Protein AF-A0A133V9B7-F1 (afdb_monomer_lite)

Structure (mmCIF, N/CA/C/O backbone):
data_AF-A0A133V9B7-F1
#
_entry.id   AF-A0A133V9B7-F1
#
loop_
_atom_site.group_PDB
_atom_site.id
_atom_site.type_symbol
_atom_site.label_atom_id
_atom_site.label_alt_id
_atom_site.label_comp_id
_atom_site.label_asym_id
_atom_site.label_entity_id
_atom_site.label_seq_id
_atom_site.pdbx_PDB_ins_code
_atom_site.Cartn_x
_atom_site.Cartn_y
_atom_site.Cartn_z
_atom_site.occupancy
_atom_site.B_iso_or_equiv
_atom_site.auth_seq_id
_atom_site.auth_comp_id
_atom_site.auth_asym_id
_atom_site.auth_atom_id
_atom_site.pdbx_PDB_model_num
ATOM 1 N N . MET A 1 1 ? -6.904 -13.434 1.218 1.00 59.72 1 MET A N 1
ATOM 2 C CA . MET A 1 1 ? -6.341 -12.275 0.499 1.00 59.72 1 MET A CA 1
ATOM 3 C C . MET A 1 1 ? -5.864 -12.650 -0.890 1.00 59.72 1 MET A C 1
ATOM 5 O O . MET A 1 1 ? -6.292 -12.011 -1.833 1.00 59.72 1 MET A O 1
ATOM 9 N N . GLU A 1 2 ? -5.076 -13.720 -1.024 1.00 65.81 2 GLU A N 1
ATOM 10 C CA . GLU A 1 2 ? -4.654 -14.280 -2.321 1.00 65.81 2 GLU A CA 1
ATOM 11 C C . GLU A 1 2 ? -5.816 -14.483 -3.303 1.00 65.81 2 GLU A C 1
ATOM 13 O O . GLU A 1 2 ? -5.780 -13.998 -4.430 1.00 65.81 2 GLU A O 1
ATOM 18 N N . LYS A 1 3 ? -6.926 -15.038 -2.804 1.00 80.94 3 LYS A N 1
ATOM 19 C CA . LYS A 1 3 ? -8.158 -15.197 -3.582 1.00 80.94 3 LYS A CA 1
ATOM 20 C C . LYS A 1 3 ? -8.740 -13.895 -4.141 1.00 80.94 3 LYS A C 1
ATOM 22 O O . LYS A 1 3 ? -9.462 -13.973 -5.119 1.00 80.94 3 LYS A O 1
ATOM 27 N N . PHE A 1 4 ? -8.492 -12.724 -3.543 1.00 91.00 4 PHE A N 1
ATOM 28 C CA . PHE A 1 4 ? -9.059 -11.464 -4.045 1.00 91.00 4 PHE A CA 1
ATOM 29 C C . PHE A 1 4 ? -8.372 -11.007 -5.325 1.00 91.00 4 PHE A C 1
ATOM 31 O O . PHE A 1 4 ? -9.054 -10.695 -6.296 1.00 91.00 4 PHE A O 1
ATOM 38 N N . VAL A 1 5 ? -7.037 -11.041 -5.344 1.00 90.62 5 VAL A N 1
ATOM 39 C CA . VAL A 1 5 ? -6.261 -10.700 -6.540 1.00 90.62 5 VAL A CA 1
ATOM 40 C C . VAL A 1 5 ? -6.557 -11.716 -7.642 1.00 90.62 5 VAL A C 1
ATOM 42 O O . VAL A 1 5 ? -6.915 -11.325 -8.744 1.00 90.62 5 VAL A O 1
ATOM 45 N N . GLU A 1 6 ? -6.524 -13.016 -7.343 1.00 92.44 6 GLU A N 1
ATOM 46 C CA . GLU A 1 6 ? -6.864 -14.054 -8.328 1.00 92.44 6 GLU A CA 1
ATOM 47 C C . GLU A 1 6 ? -8.289 -13.913 -8.870 1.00 92.44 6 GLU A C 1
ATOM 49 O O . GLU A 1 6 ? -8.489 -13.996 -10.080 1.00 92.44 6 GLU A O 1
ATOM 54 N N . ARG A 1 7 ? -9.274 -13.672 -7.991 1.00 92.62 7 ARG A N 1
ATOM 55 C CA . ARG A 1 7 ? -10.677 -13.457 -8.371 1.00 92.62 7 ARG A CA 1
ATOM 56 C C . ARG A 1 7 ? -10.816 -12.243 -9.278 1.00 92.62 7 ARG A C 1
ATOM 58 O O . ARG A 1 7 ? -11.474 -12.351 -10.302 1.00 92.62 7 ARG A O 1
ATOM 65 N N . TYR A 1 8 ? -10.157 -11.133 -8.954 1.00 94.75 8 TYR A N 1
ATOM 66 C CA . TYR A 1 8 ? -10.150 -9.944 -9.803 1.00 94.75 8 TYR A CA 1
ATOM 67 C C . TYR A 1 8 ? -9.617 -10.247 -11.201 1.00 94.75 8 TYR A C 1
ATOM 69 O O . TYR A 1 8 ? -10.245 -9.882 -12.194 1.00 94.75 8 TYR A O 1
ATOM 77 N N . PHE A 1 9 ? -8.490 -10.956 -11.291 1.00 94.88 9 PHE A N 1
ATOM 78 C CA . PHE A 1 9 ? -7.935 -11.341 -12.584 1.00 94.88 9 PHE A CA 1
ATOM 79 C C . PHE A 1 9 ? -8.883 -12.291 -13.337 1.00 94.88 9 PHE A C 1
ATOM 81 O O . PHE A 1 9 ? -9.146 -12.095 -14.525 1.00 94.88 9 PHE A O 1
ATOM 88 N N . GLN A 1 10 ? -9.476 -13.261 -12.638 1.00 95.12 10 GLN A N 1
ATOM 89 C CA . GLN A 1 10 ? -10.429 -14.203 -13.219 1.00 95.12 10 GLN A CA 1
ATOM 90 C C . GLN A 1 10 ? -11.693 -13.511 -13.750 1.00 95.12 10 GLN A C 1
ATOM 92 O O . GLN A 1 10 ? -12.144 -13.839 -14.844 1.00 95.12 10 GLN A O 1
ATOM 97 N N . GLU A 1 11 ? -12.256 -12.564 -13.002 1.00 94.50 11 GLU A N 1
ATOM 98 C CA . GLU A 1 11 ? -13.479 -11.834 -13.362 1.00 94.50 11 GLU A CA 1
ATOM 99 C C . GLU A 1 11 ? -13.251 -10.869 -14.533 1.00 94.50 11 GLU A C 1
ATOM 101 O O . GLU A 1 11 ? -14.104 -10.765 -15.411 1.00 94.50 11 GLU A O 1
ATOM 106 N N . ASN A 1 12 ? -12.093 -10.203 -14.584 1.00 94.50 12 ASN A N 1
ATOM 107 C CA . ASN A 1 12 ? -11.818 -9.159 -15.579 1.00 94.50 12 ASN A CA 1
ATOM 108 C C . ASN A 1 12 ? -11.097 -9.672 -16.835 1.00 94.50 12 ASN A C 1
ATOM 110 O O . ASN A 1 12 ? -11.189 -9.052 -17.892 1.00 94.50 12 ASN A O 1
ATOM 114 N N . TYR A 1 13 ? -10.382 -10.796 -16.737 1.00 93.88 13 TYR A N 1
ATOM 115 C CA . TYR A 1 13 ? -9.544 -11.318 -17.824 1.00 93.88 13 TYR A CA 1
ATOM 116 C C . TYR A 1 13 ? -9.753 -12.813 -18.107 1.00 93.88 13 TYR A C 1
ATOM 118 O O . TYR A 1 13 ? -9.091 -13.373 -18.983 1.00 93.88 13 TYR A O 1
ATOM 126 N N . GLY A 1 14 ? -10.639 -13.492 -17.371 1.00 94.31 14 GLY A N 1
ATOM 127 C CA . GLY A 1 14 ? -10.928 -14.918 -17.558 1.00 94.31 14 GLY A CA 1
ATOM 128 C C . GLY A 1 14 ? -9.810 -15.865 -17.107 1.00 94.31 14 GLY A C 1
ATOM 129 O O . GLY A 1 14 ? -9.902 -17.069 -17.351 1.00 94.31 14 GLY A O 1
ATOM 130 N N . LYS A 1 15 ? -8.758 -15.348 -16.464 1.00 93.44 15 LYS A N 1
ATOM 131 C CA . LYS A 1 15 ? -7.588 -16.101 -15.987 1.00 93.44 15 LYS A CA 1
ATOM 132 C C . LYS A 1 15 ? -7.134 -15.528 -14.652 1.00 93.44 15 LYS A C 1
ATOM 134 O O . LYS A 1 15 ? -7.189 -14.322 -14.483 1.00 93.44 15 LYS A O 1
ATOM 139 N N . THR A 1 16 ? -6.594 -16.338 -13.747 1.00 91.00 16 THR A N 1
ATOM 140 C CA . THR A 1 16 ? -6.049 -15.859 -12.457 1.00 91.00 16 THR A CA 1
ATOM 141 C C . THR A 1 16 ? -4.703 -15.136 -12.582 1.00 91.00 16 THR A C 1
ATOM 143 O O . THR A 1 16 ? -4.261 -14.475 -11.644 1.00 91.00 16 THR A O 1
ATOM 146 N N . VAL A 1 17 ? -4.049 -15.250 -13.741 1.00 91.06 17 VAL A N 1
ATOM 147 C CA . VAL A 1 17 ? -2.775 -14.610 -14.070 1.00 91.06 17 VAL A CA 1
ATOM 148 C C . VAL A 1 17 ? -2.726 -14.296 -15.566 1.00 91.06 17 VAL A C 1
ATOM 150 O O . VAL A 1 17 ? -3.199 -15.074 -16.399 1.00 91.06 17 VAL A O 1
ATOM 153 N N . LEU A 1 18 ? -2.138 -13.157 -15.914 1.00 90.75 18 LEU A N 1
ATOM 154 C CA . LEU A 1 18 ? -1.791 -12.795 -17.283 1.00 90.75 18 LEU A CA 1
ATOM 155 C C . LEU A 1 18 ? -0.363 -13.238 -17.569 1.00 90.75 18 LEU A C 1
ATOM 157 O O . LEU A 1 18 ? 0.549 -12.910 -16.811 1.00 90.75 18 LEU A O 1
ATOM 161 N N . TRP A 1 19 ? -0.187 -13.965 -18.665 1.00 91.06 19 TRP A N 1
ATOM 162 C CA . TRP A 1 19 ? 1.112 -14.389 -19.168 1.00 91.06 19 TRP A CA 1
ATOM 163 C C . TRP A 1 19 ? 1.403 -13.661 -20.475 1.00 91.06 19 TRP A C 1
ATOM 165 O O . TRP A 1 19 ? 0.595 -13.716 -21.403 1.00 91.06 19 TRP A O 1
ATOM 175 N N . ASP A 1 20 ? 2.540 -12.982 -20.540 1.00 88.31 20 ASP A N 1
ATOM 176 C CA . ASP A 1 20 ? 3.072 -12.434 -21.780 1.00 88.31 20 ASP A CA 1
ATOM 177 C C . ASP A 1 20 ? 3.925 -13.512 -22.460 1.00 88.31 20 ASP A C 1
ATOM 179 O O . ASP A 1 20 ? 5.010 -13.848 -21.993 1.00 88.31 20 ASP A O 1
ATOM 183 N N . GLU A 1 21 ? 3.431 -14.068 -23.567 1.00 88.50 21 GLU A N 1
ATOM 184 C CA . GLU A 1 21 ? 4.117 -15.129 -24.317 1.00 88.50 21 GLU A CA 1
ATOM 185 C C . GLU A 1 21 ? 5.426 -14.668 -24.972 1.00 88.50 21 GLU A C 1
ATOM 187 O O . GLU A 1 21 ? 6.296 -15.494 -25.241 1.00 88.50 21 GLU A O 1
ATOM 192 N N . THR A 1 22 ? 5.594 -13.362 -25.198 1.00 88.56 22 THR A N 1
ATOM 193 C CA . THR A 1 22 ? 6.801 -12.799 -25.819 1.00 88.56 22 THR A CA 1
ATOM 194 C C . THR A 1 22 ? 7.923 -12.668 -24.799 1.00 88.56 22 THR A C 1
ATOM 196 O O . THR A 1 22 ? 9.078 -12.975 -25.089 1.00 88.56 22 THR A O 1
ATOM 199 N N . THR A 1 23 ? 7.595 -12.185 -23.601 1.00 86.75 23 THR A N 1
ATOM 200 C CA . THR A 1 23 ? 8.592 -11.885 -22.563 1.00 86.75 23 THR A CA 1
ATOM 201 C C . THR A 1 23 ? 8.693 -12.963 -21.485 1.00 86.75 23 THR A C 1
ATOM 203 O O . THR A 1 23 ? 9.667 -12.990 -20.735 1.00 86.75 23 THR A O 1
ATOM 206 N N . GLY A 1 24 ? 7.702 -13.852 -21.392 1.00 85.81 24 GLY A N 1
ATOM 207 C CA . GLY A 1 24 ? 7.556 -14.820 -20.307 1.00 85.81 24 GLY A CA 1
ATOM 208 C C . GLY A 1 24 ? 7.147 -14.187 -18.973 1.00 85.81 24 GLY A C 1
ATOM 209 O O . GLY A 1 24 ? 7.282 -14.817 -17.924 1.00 85.81 24 GLY A O 1
ATOM 210 N N . PHE A 1 25 ? 6.703 -12.926 -18.969 1.00 89.44 25 PHE A N 1
ATOM 211 C CA . PHE A 1 25 ? 6.341 -12.233 -17.736 1.00 89.44 25 PHE A CA 1
ATOM 212 C C . PHE A 1 25 ? 4.931 -12.584 -17.281 1.00 89.44 25 PHE A C 1
ATOM 214 O O . PHE A 1 25 ? 3.999 -12.695 -18.077 1.00 89.44 25 PHE A O 1
ATOM 221 N N . ARG A 1 26 ? 4.772 -12.695 -15.960 1.00 90.19 26 ARG A N 1
ATOM 222 C CA . ARG A 1 26 ? 3.482 -12.942 -15.318 1.00 90.19 26 ARG A CA 1
ATOM 223 C C . ARG A 1 26 ? 2.993 -11.711 -14.562 1.00 90.19 26 ARG A C 1
ATOM 225 O O . ARG A 1 26 ? 3.770 -11.056 -13.867 1.00 90.19 26 ARG A O 1
ATOM 232 N N . THR A 1 27 ? 1.697 -11.437 -14.651 1.00 92.44 27 THR A N 1
ATOM 233 C CA . THR A 1 27 ? 1.018 -10.398 -13.868 1.00 92.44 27 THR A CA 1
ATOM 234 C C . THR A 1 27 ? -0.228 -10.991 -13.207 1.00 92.44 27 THR A C 1
ATOM 236 O O . THR A 1 27 ? -1.085 -11.498 -13.927 1.00 92.44 27 THR A O 1
ATOM 239 N N . PRO A 1 28 ? -0.360 -10.943 -11.871 1.00 93.06 28 PRO A N 1
ATOM 240 C CA . PRO A 1 28 ? 0.579 -10.360 -10.909 1.00 93.06 28 PRO A CA 1
ATOM 241 C C . PRO A 1 28 ? 1.897 -11.151 -10.811 1.00 93.06 28 PRO A C 1
ATOM 243 O O . PRO A 1 28 ? 1.914 -12.371 -10.957 1.00 93.06 28 PRO A O 1
ATOM 246 N N . PHE A 1 29 ? 3.012 -10.466 -10.537 1.00 93.50 29 PHE A N 1
ATOM 247 C CA . PHE A 1 29 ? 4.292 -11.133 -10.272 1.00 93.50 29 PHE A CA 1
ATOM 248 C C . PHE A 1 29 ? 4.260 -11.840 -8.915 1.00 93.50 29 PHE A C 1
ATOM 250 O O . PHE A 1 29 ? 4.668 -13.000 -8.809 1.00 93.50 29 PHE A O 1
ATOM 257 N N . GLN A 1 30 ? 3.761 -11.140 -7.894 1.00 93.81 30 GLN A N 1
ATOM 258 C CA . GLN A 1 30 ? 3.575 -11.654 -6.541 1.00 93.81 30 GLN A CA 1
ATOM 259 C C . GLN A 1 30 ? 2.520 -10.828 -5.796 1.00 93.81 30 GLN A C 1
ATOM 261 O O . GLN A 1 30 ? 2.384 -9.626 -6.042 1.00 93.81 30 GLN A O 1
ATOM 266 N N . TYR A 1 31 ? 1.785 -11.461 -4.885 1.00 94.56 31 TYR A N 1
ATOM 267 C CA . TYR A 1 31 ? 0.820 -10.811 -4.003 1.00 94.56 31 TYR A CA 1
ATOM 268 C C . TYR A 1 31 ? 0.704 -11.563 -2.675 1.00 94.56 31 TYR A C 1
ATOM 270 O O . TYR A 1 31 ? 0.847 -12.780 -2.653 1.00 94.56 31 TYR A O 1
ATOM 278 N N . PHE A 1 32 ? 0.465 -10.843 -1.579 1.00 94.00 32 PHE A N 1
ATOM 279 C CA . PHE A 1 32 ? 0.350 -11.399 -0.227 1.00 94.00 32 PHE A CA 1
ATOM 280 C C . PHE A 1 32 ? -0.253 -10.373 0.757 1.00 94.00 32 PHE A C 1
ATOM 282 O O . PHE A 1 32 ? -0.564 -9.235 0.395 1.00 94.00 32 PHE A O 1
ATOM 289 N N . ALA A 1 33 ? -0.423 -10.795 2.014 1.00 92.25 33 ALA A N 1
ATOM 290 C CA . ALA A 1 33 ? -0.894 -9.979 3.132 1.00 92.25 33 ALA A CA 1
ATOM 291 C C . ALA A 1 33 ? 0.206 -9.792 4.186 1.00 92.25 33 ALA A C 1
ATOM 293 O O . ALA A 1 33 ? 0.793 -10.777 4.627 1.00 92.25 33 ALA A O 1
ATOM 294 N N . GLY A 1 34 ? 0.435 -8.567 4.655 1.00 90.75 34 GLY A N 1
ATOM 295 C CA . GLY A 1 34 ? 1.223 -8.285 5.861 1.00 90.75 34 GLY A CA 1
ATOM 296 C C . GLY A 1 34 ? 0.323 -7.914 7.036 1.00 90.75 34 GLY A C 1
ATOM 297 O O . GLY A 1 34 ? -0.693 -7.255 6.832 1.00 90.75 34 GLY A O 1
ATOM 298 N N . THR A 1 35 ? 0.688 -8.296 8.262 1.00 90.50 35 THR A N 1
ATOM 299 C CA . THR A 1 35 ? -0.019 -7.859 9.481 1.00 90.50 35 THR A CA 1
ATOM 300 C C . THR A 1 35 ? 0.890 -6.974 10.327 1.00 90.50 35 THR A C 1
ATOM 302 O O . THR A 1 35 ? 2.052 -7.304 10.549 1.00 90.50 35 THR A O 1
ATOM 305 N N . PHE A 1 36 ? 0.348 -5.860 10.810 1.00 88.88 36 PHE A N 1
ATOM 306 C CA . PHE A 1 36 ? 1.030 -4.844 11.606 1.00 88.88 36 PHE A CA 1
ATOM 307 C C . PHE A 1 36 ? 0.228 -4.532 12.864 1.00 88.88 36 PHE A C 1
ATOM 309 O O . PHE A 1 36 ? -0.986 -4.735 12.908 1.00 88.88 36 PHE A O 1
ATOM 316 N N . ASP A 1 37 ? 0.899 -3.985 13.872 1.00 86.62 37 ASP A N 1
ATOM 317 C CA . ASP A 1 37 ? 0.215 -3.262 14.933 1.00 86.62 37 ASP A CA 1
ATOM 318 C C . ASP A 1 37 ? -0.360 -1.962 14.337 1.00 86.62 37 ASP A C 1
ATOM 320 O O . ASP A 1 37 ? 0.287 -1.246 13.571 1.00 86.62 37 ASP A O 1
ATOM 324 N N . GLY A 1 38 ? -1.623 -1.697 14.631 1.00 82.12 38 GLY A N 1
ATOM 325 C CA . GLY A 1 38 ? -2.395 -0.561 14.145 1.00 82.12 38 GLY A CA 1
ATOM 326 C C . GLY A 1 38 ? -2.167 0.709 14.961 1.00 82.12 38 GLY A C 1
ATOM 327 O O . GLY A 1 38 ? -2.772 1.738 14.647 1.00 82.12 38 GLY A O 1
ATOM 328 N N . VAL A 1 39 ? -1.313 0.669 15.993 1.00 86.50 39 VAL A N 1
ATOM 329 C CA . VAL A 1 39 ? -0.881 1.879 16.696 1.00 86.50 39 VAL A CA 1
ATOM 330 C C . VAL A 1 39 ? -0.152 2.797 15.713 1.00 86.50 39 VAL A C 1
ATOM 332 O O . VAL A 1 39 ? 0.841 2.440 15.073 1.00 86.50 39 VAL A O 1
ATOM 335 N N . LYS A 1 40 ? -0.691 4.011 15.585 1.00 91.88 40 LYS A N 1
ATOM 336 C CA . LYS A 1 40 ? -0.273 5.002 14.598 1.00 91.88 40 LYS A CA 1
ATOM 337 C C . LYS A 1 40 ? -0.057 6.358 15.256 1.00 91.88 40 LYS A C 1
ATOM 339 O O . LYS A 1 40 ? -0.853 6.801 16.083 1.00 91.88 40 LYS A O 1
ATOM 344 N N . LYS A 1 41 ? 1.009 7.051 14.856 1.00 94.62 41 LYS A N 1
ATOM 345 C CA . LYS A 1 41 ? 1.328 8.417 15.298 1.00 94.62 41 LYS A CA 1
ATOM 346 C C . LYS A 1 41 ? 1.359 9.346 14.099 1.00 94.62 41 LYS A C 1
ATOM 348 O O . LYS A 1 41 ? 2.009 9.036 13.109 1.00 94.62 41 LYS A O 1
ATOM 353 N N . GLU A 1 42 ? 0.699 10.498 14.178 1.00 96.25 42 GLU A N 1
ATOM 354 C CA . GLU A 1 42 ? 0.677 11.436 13.050 1.00 96.25 42 GLU A CA 1
ATOM 355 C C . GLU A 1 42 ? 2.096 11.837 12.610 1.00 96.25 42 GLU A C 1
ATOM 357 O O . GLU A 1 42 ? 2.934 12.272 13.411 1.00 96.25 42 GLU A O 1
ATOM 362 N N . ARG A 1 43 ? 2.351 11.733 11.304 1.00 96.31 43 ARG A N 1
ATOM 363 C CA . ARG A 1 43 ? 3.600 12.125 10.659 1.00 96.31 43 ARG A CA 1
ATOM 364 C C . ARG A 1 43 ? 3.468 13.549 10.121 1.00 96.31 43 ARG A C 1
ATOM 366 O O . ARG A 1 43 ? 3.342 13.762 8.918 1.00 96.31 43 ARG A O 1
ATOM 373 N N . LYS A 1 44 ? 3.538 14.525 11.035 1.00 97.31 44 LYS A N 1
ATOM 374 C CA . LYS A 1 44 ? 3.246 15.955 10.785 1.00 97.31 44 LYS A CA 1
ATOM 375 C C . LYS A 1 44 ? 3.822 16.511 9.480 1.00 97.31 44 LYS A C 1
ATOM 377 O O . LYS A 1 44 ? 3.062 17.037 8.684 1.00 97.31 44 LYS A O 1
ATOM 382 N N . LYS A 1 45 ? 5.118 16.307 9.209 1.00 97.62 45 LYS A N 1
ATOM 383 C CA . LYS A 1 45 ? 5.768 16.805 7.979 1.00 97.62 45 LYS A CA 1
ATOM 384 C C . LYS A 1 45 ? 5.110 16.292 6.691 1.00 97.62 45 LYS A C 1
ATOM 386 O O . LYS A 1 45 ? 5.008 17.030 5.720 1.00 97.62 45 LYS A O 1
ATOM 391 N N . VAL A 1 46 ? 4.665 15.033 6.679 1.00 97.94 46 VAL A N 1
ATOM 392 C CA . VAL A 1 46 ? 3.967 14.460 5.520 1.00 97.94 46 VAL A CA 1
ATOM 393 C C . VAL A 1 46 ? 2.527 14.974 5.475 1.00 97.94 46 VAL A C 1
ATOM 395 O O . VAL A 1 46 ? 2.084 15.396 4.416 1.00 97.94 46 VAL A O 1
ATOM 398 N N . SER A 1 47 ? 1.820 15.044 6.610 1.00 98.31 47 SER A N 1
ATOM 399 C CA . SER A 1 47 ? 0.478 15.655 6.675 1.00 98.31 47 SER A CA 1
ATOM 400 C C . SER A 1 47 ? 0.465 17.120 6.204 1.00 98.31 47 SER A C 1
ATOM 402 O O . SER A 1 47 ? -0.467 17.550 5.529 1.00 98.31 47 SER A O 1
ATOM 404 N N . GLU A 1 48 ? 1.490 17.899 6.548 1.00 98.25 48 GLU A N 1
ATOM 405 C CA . GLU A 1 48 ? 1.675 19.286 6.105 1.00 98.25 48 GLU A CA 1
ATOM 406 C C . GLU A 1 48 ? 1.930 19.364 4.600 1.00 98.25 48 GLU A C 1
ATOM 408 O O . GLU A 1 48 ? 1.332 20.199 3.927 1.00 98.25 48 GLU A O 1
ATOM 413 N N . TYR A 1 49 ? 2.746 18.457 4.058 1.00 98.12 49 TYR A N 1
ATOM 414 C CA . TYR A 1 49 ? 2.969 18.350 2.618 1.00 98.12 49 TYR A CA 1
ATOM 415 C C . TYR A 1 49 ? 1.681 18.028 1.851 1.00 98.12 49 TYR A C 1
ATOM 417 O O . TYR A 1 49 ? 1.356 18.730 0.898 1.00 98.12 49 TYR A O 1
ATOM 425 N N . LEU A 1 50 ? 0.900 17.041 2.305 1.00 98.25 50 LEU A N 1
ATOM 426 C CA . LEU A 1 50 ? -0.395 16.702 1.696 1.00 98.25 50 LEU A CA 1
ATOM 427 C C . LEU A 1 50 ? -1.355 17.897 1.717 1.00 98.25 50 LEU A C 1
ATOM 429 O O . LEU A 1 50 ? -1.999 18.200 0.714 1.00 98.25 50 LEU A O 1
ATOM 433 N N . ARG A 1 51 ? -1.399 18.627 2.837 1.00 97.44 51 ARG A N 1
ATOM 434 C CA . ARG A 1 51 ? -2.194 19.854 2.961 1.00 97.44 51 ARG A CA 1
ATOM 435 C C . ARG A 1 51 ? -1.716 20.951 2.010 1.00 97.44 51 ARG A C 1
ATOM 437 O O . ARG A 1 51 ? -2.548 21.639 1.431 1.00 97.44 51 ARG A O 1
ATOM 444 N N . GLY A 1 52 ? -0.404 21.103 1.837 1.00 97.56 52 GLY A N 1
ATOM 445 C CA . GLY A 1 52 ? 0.191 22.042 0.883 1.00 97.56 52 GLY A CA 1
ATOM 446 C C . GLY A 1 52 ? -0.178 21.737 -0.572 1.00 97.56 52 GLY A C 1
ATOM 447 O O . GLY A 1 52 ? -0.289 22.659 -1.372 1.00 97.56 52 GLY A O 1
ATOM 448 N N . LEU A 1 53 ? -0.447 20.468 -0.895 1.00 96.56 53 LEU A N 1
ATOM 449 C CA . LEU A 1 53 ? -0.999 20.037 -2.185 1.00 96.56 53 LEU A CA 1
ATOM 450 C C . LEU A 1 53 ? -2.529 20.208 -2.290 1.00 96.56 53 LEU A C 1
ATOM 452 O O . LEU A 1 53 ? -3.112 19.847 -3.308 1.00 96.56 53 LEU A O 1
ATOM 456 N N . GLY A 1 54 ? -3.199 20.719 -1.250 1.00 97.00 54 GLY A N 1
ATOM 457 C CA . GLY A 1 54 ? -4.659 20.864 -1.206 1.00 97.00 54 GLY A CA 1
ATOM 458 C C . GLY A 1 54 ? -5.422 19.558 -0.952 1.00 97.00 54 GLY A C 1
ATOM 459 O O . GLY A 1 54 ? -6.643 19.522 -1.104 1.00 97.00 54 GLY A O 1
ATOM 460 N N . LEU A 1 55 ? -4.732 18.484 -0.556 1.00 97.44 55 LEU A N 1
ATOM 461 C CA . LEU A 1 55 ? -5.332 17.163 -0.382 1.00 97.44 55 LEU A CA 1
ATOM 462 C C . LEU A 1 55 ? -6.006 17.029 0.986 1.00 97.44 55 LEU A C 1
ATOM 464 O O . LEU A 1 55 ? -5.450 17.398 2.025 1.00 97.44 55 LEU A O 1
ATOM 468 N N . LYS A 1 56 ? -7.195 16.419 1.005 1.00 95.50 56 LYS A N 1
ATOM 469 C CA . LYS A 1 56 ? -7.940 16.098 2.232 1.00 95.50 56 LYS A CA 1
ATOM 470 C C . LYS A 1 56 ? -7.478 14.762 2.820 1.00 95.50 56 LYS A C 1
ATOM 472 O O . LYS A 1 56 ? -8.276 13.846 3.009 1.00 95.50 56 LYS A O 1
ATOM 477 N N . ALA A 1 57 ? -6.183 14.665 3.109 1.00 97.31 57 ALA A N 1
ATOM 478 C CA . ALA A 1 57 ? -5.556 13.469 3.655 1.00 97.31 57 ALA A CA 1
ATOM 479 C C . ALA A 1 57 ? -4.548 13.794 4.766 1.00 97.31 57 ALA A C 1
ATOM 481 O O . ALA A 1 57 ? -4.005 14.897 4.850 1.00 97.31 57 ALA A O 1
ATOM 482 N N . LYS A 1 58 ? -4.300 12.810 5.628 1.00 98.25 58 LYS A N 1
ATOM 483 C CA . LYS A 1 58 ? -3.291 12.831 6.689 1.00 98.25 58 LYS A CA 1
ATOM 484 C C . LYS A 1 58 ? -2.366 11.634 6.545 1.00 98.25 58 LYS A C 1
ATOM 486 O O . LYS A 1 58 ? -2.730 10.618 5.960 1.00 98.25 58 LYS A O 1
ATOM 491 N N . ALA A 1 59 ? -1.176 11.764 7.112 1.00 98.19 59 ALA A N 1
ATOM 492 C CA . ALA A 1 59 ? -0.187 10.705 7.136 1.00 98.19 59 ALA A CA 1
ATOM 493 C C . ALA A 1 59 ? 0.160 10.323 8.573 1.00 98.19 59 ALA A C 1
ATOM 495 O O . ALA A 1 59 ? 0.326 11.182 9.443 1.00 98.19 59 ALA A O 1
ATOM 496 N N . PHE A 1 60 ? 0.337 9.031 8.807 1.00 97.31 60 PHE A N 1
ATOM 497 C CA . PHE A 1 60 ? 0.685 8.469 10.102 1.00 97.31 60 PHE A CA 1
ATOM 498 C C . PHE A 1 60 ? 1.869 7.522 9.956 1.00 97.31 60 PHE A C 1
ATOM 500 O O . PHE A 1 60 ? 2.001 6.832 8.955 1.00 97.31 60 PHE A O 1
ATOM 507 N N . THR A 1 61 ? 2.741 7.487 10.949 1.00 95.12 61 THR A N 1
ATOM 508 C CA . THR A 1 61 ? 3.779 6.468 11.081 1.00 95.12 61 THR A CA 1
ATOM 509 C C . THR A 1 61 ? 3.211 5.303 11.886 1.00 95.12 61 THR A C 1
ATOM 511 O O . THR A 1 61 ? 2.686 5.533 12.979 1.00 95.12 61 THR A O 1
ATOM 514 N N . LEU A 1 62 ? 3.333 4.079 11.368 1.00 92.31 62 LEU A N 1
ATOM 515 C CA . LEU A 1 62 ? 3.028 2.852 12.115 1.00 92.31 62 LEU A CA 1
ATOM 516 C C . LEU A 1 62 ? 4.202 2.473 13.030 1.00 92.31 62 LEU A C 1
ATOM 518 O O . LEU A 1 62 ? 5.359 2.702 12.676 1.00 92.31 62 LEU A O 1
ATOM 522 N N . GLU A 1 63 ? 3.938 1.902 14.205 1.00 83.12 63 GLU A N 1
ATOM 523 C CA . GLU A 1 63 ? 5.014 1.563 15.155 1.00 83.12 63 GLU A CA 1
ATOM 524 C C . GLU A 1 63 ? 5.933 0.432 14.664 1.00 83.12 63 GLU A C 1
ATOM 526 O O . GLU A 1 63 ? 7.131 0.437 14.960 1.00 83.12 63 GLU A O 1
ATOM 531 N N . ASN A 1 64 ? 5.414 -0.509 13.871 1.00 79.69 64 ASN A N 1
ATOM 532 C CA . ASN A 1 64 ? 6.213 -1.601 13.319 1.00 79.69 64 ASN A CA 1
ATOM 533 C C . ASN A 1 64 ? 7.299 -1.076 12.374 1.00 79.69 64 ASN A C 1
ATOM 535 O O . ASN A 1 64 ? 7.070 -0.171 11.571 1.00 79.69 64 ASN A O 1
ATOM 539 N N . LYS A 1 65 ? 8.480 -1.694 12.428 1.00 75.06 65 LYS A N 1
ATOM 540 C CA . LYS A 1 65 ? 9.525 -1.508 11.418 1.00 75.06 65 LYS A CA 1
ATOM 541 C C . LYS A 1 65 ? 9.388 -2.589 10.359 1.00 75.06 65 LYS A C 1
ATOM 543 O O . LYS A 1 65 ? 9.125 -3.736 10.699 1.00 75.06 65 LYS A O 1
ATOM 548 N N . VAL A 1 66 ? 9.609 -2.216 9.107 1.00 74.19 66 VAL A N 1
ATOM 549 C CA . VAL A 1 66 ? 9.662 -3.142 7.973 1.00 74.19 66 VAL A CA 1
ATOM 550 C C . VAL A 1 66 ? 10.936 -2.930 7.182 1.00 74.19 66 VAL A C 1
ATOM 552 O O . VAL A 1 66 ? 11.472 -1.814 7.118 1.00 74.19 66 VAL A O 1
ATOM 555 N N . THR A 1 67 ? 11.398 -3.991 6.537 1.00 70.38 67 THR A N 1
ATOM 556 C CA . THR A 1 67 ? 12.488 -3.904 5.569 1.00 70.38 67 THR A CA 1
ATOM 557 C C . THR A 1 67 ? 12.127 -3.107 4.310 1.00 70.38 67 THR A C 1
ATOM 559 O O . THR A 1 67 ? 10.983 -3.035 3.841 1.00 70.38 67 THR A O 1
ATOM 562 N N . GLY A 1 68 ? 13.165 -2.475 3.771 1.00 70.81 68 GLY A N 1
ATOM 563 C CA . GLY A 1 68 ? 13.234 -1.794 2.488 1.00 70.81 68 GLY A CA 1
ATOM 564 C C . GLY A 1 68 ? 14.652 -1.862 1.926 1.00 70.81 68 GLY A C 1
ATOM 565 O O . GLY A 1 68 ? 15.570 -2.364 2.581 1.00 70.81 68 GLY A O 1
ATOM 566 N N . VAL A 1 69 ? 14.833 -1.342 0.718 1.00 72.25 69 VAL A N 1
ATOM 567 C CA . VAL A 1 69 ? 16.117 -1.258 0.02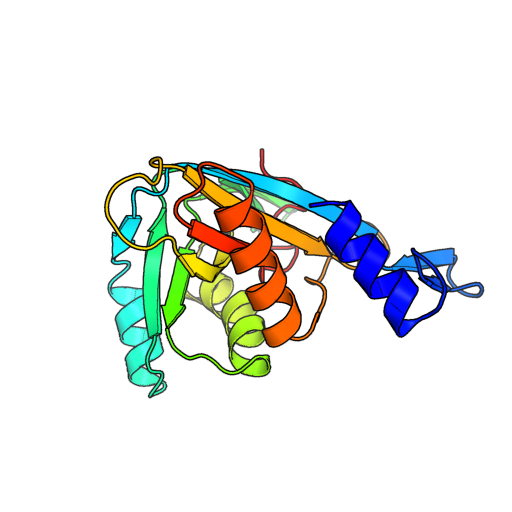2 1.00 72.25 69 VAL A CA 1
ATOM 568 C C . VAL A 1 69 ? 16.381 0.193 -0.350 1.00 72.25 69 VAL A C 1
ATOM 570 O O . VAL A 1 69 ? 15.612 0.789 -1.097 1.00 72.25 69 VAL A O 1
ATOM 573 N N . MET A 1 70 ? 17.481 0.753 0.140 1.00 67.56 70 MET A N 1
ATOM 574 C CA . MET A 1 70 ? 17.982 2.045 -0.323 1.00 67.56 70 MET A CA 1
ATOM 575 C C . MET A 1 70 ? 19.093 1.815 -1.347 1.00 67.56 70 MET A C 1
ATOM 577 O O . MET A 1 70 ? 19.930 0.925 -1.172 1.00 67.56 70 MET A O 1
ATOM 581 N N . GLU A 1 71 ? 19.076 2.599 -2.420 1.00 67.62 71 GLU A N 1
ATOM 582 C CA . GLU A 1 71 ? 20.199 2.686 -3.353 1.00 67.62 71 GLU A CA 1
ATOM 583 C C . GLU A 1 71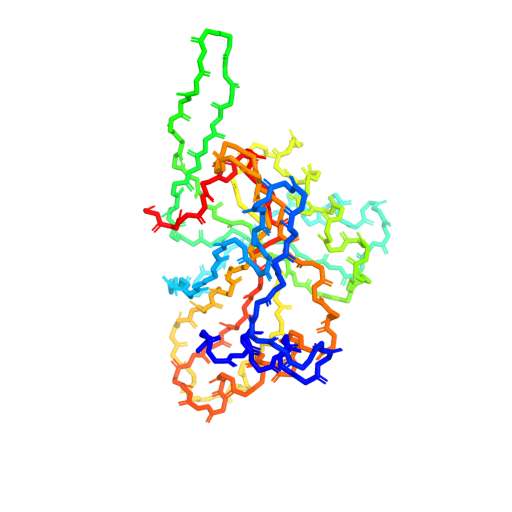 ? 21.201 3.713 -2.799 1.00 67.62 71 GLU A C 1
ATOM 585 O O . GLU A 1 71 ? 20.823 4.841 -2.479 1.00 67.62 71 GLU A O 1
ATOM 590 N N . GLU A 1 72 ? 22.456 3.295 -2.629 1.00 65.00 72 GLU A N 1
ATOM 591 C CA . GLU A 1 72 ? 23.601 4.136 -2.249 1.00 65.00 72 GLU A CA 1
ATOM 592 C C . GLU A 1 72 ? 24.696 3.982 -3.322 1.00 65.00 72 GLU A C 1
ATOM 594 O O . GLU A 1 72 ? 24.734 2.977 -4.040 1.00 65.00 72 GLU A O 1
ATOM 599 N N . ASP A 1 73 ? 25.601 4.960 -3.437 1.00 50.06 73 ASP A N 1
ATOM 600 C CA . ASP A 1 73 ? 26.736 4.882 -4.365 1.00 50.06 73 ASP A CA 1
ATOM 601 C C . ASP A 1 73 ? 27.588 3.638 -4.051 1.00 50.06 73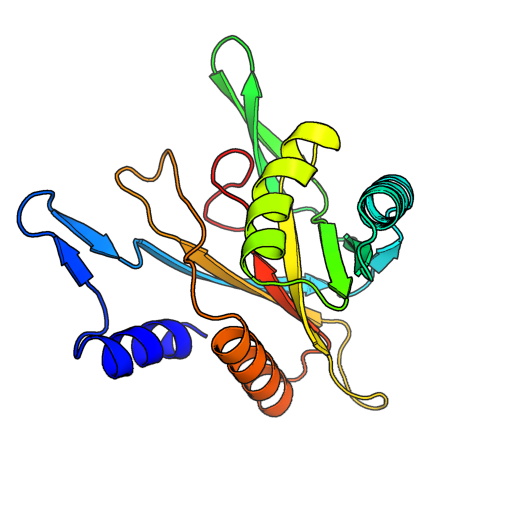 ASP A C 1
ATOM 603 O O . ASP A 1 73 ? 28.277 3.570 -3.033 1.00 50.06 73 ASP A O 1
ATOM 607 N N . GLY A 1 74 ? 27.510 2.629 -4.927 1.00 58.06 74 GLY A N 1
ATOM 608 C CA . GLY A 1 74 ? 28.218 1.352 -4.789 1.00 58.06 74 GLY A CA 1
ATOM 609 C C . GLY A 1 74 ? 27.358 0.137 -4.416 1.00 58.06 74 GLY A C 1
ATOM 610 O O . GLY A 1 74 ? 27.907 -0.962 -4.326 1.00 58.06 74 GLY A O 1
ATOM 611 N N . GLY A 1 75 ? 26.034 0.267 -4.237 1.00 67.94 75 GLY A N 1
ATOM 612 C CA . GLY A 1 75 ? 25.160 -0.903 -4.084 1.00 67.94 75 GLY A CA 1
ATOM 613 C C . GLY A 1 75 ? 23.784 -0.659 -3.457 1.00 67.94 75 GLY A C 1
ATOM 614 O O . GLY A 1 75 ? 23.327 0.462 -3.255 1.00 67.94 75 GLY A O 1
ATOM 615 N N . ARG A 1 76 ? 23.095 -1.763 -3.143 1.00 72.38 76 ARG A N 1
ATOM 616 C CA . ARG A 1 76 ? 21.796 -1.772 -2.452 1.00 72.38 76 ARG A CA 1
ATOM 617 C C . ARG A 1 76 ? 21.993 -2.135 -0.986 1.00 72.38 76 ARG A C 1
ATOM 619 O O . ARG A 1 76 ? 22.531 -3.201 -0.686 1.00 72.38 76 ARG A O 1
ATOM 626 N N . LYS A 1 77 ? 21.502 -1.297 -0.074 1.00 75.88 77 LYS A N 1
ATOM 627 C CA . LYS A 1 77 ? 21.563 -1.536 1.374 1.00 75.88 77 LYS A CA 1
ATOM 628 C C . LYS A 1 77 ? 20.170 -1.777 1.944 1.00 75.88 77 LYS A C 1
ATOM 630 O O . LYS A 1 77 ? 19.224 -1.051 1.634 1.00 75.88 77 LYS A O 1
ATOM 635 N N . ARG A 1 78 ? 20.035 -2.795 2.803 1.00 72.88 78 ARG A N 1
ATOM 636 C CA . ARG A 1 78 ? 18.798 -3.024 3.564 1.00 72.88 78 ARG A CA 1
ATOM 637 C C . ARG A 1 78 ? 18.596 -1.888 4.565 1.00 72.88 78 ARG A C 1
ATOM 639 O O . ARG A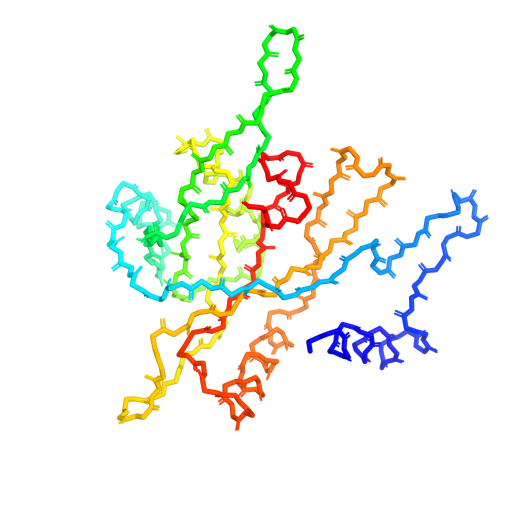 1 78 ? 19.495 -1.566 5.340 1.00 72.88 78 ARG A O 1
ATOM 646 N N . SER A 1 79 ? 17.400 -1.317 4.571 1.00 74.62 79 SER A N 1
ATOM 647 C CA . SER A 1 79 ? 16.970 -0.306 5.537 1.00 74.62 79 SER A CA 1
ATOM 648 C C . SER A 1 79 ? 15.758 -0.812 6.309 1.00 74.62 79 SER A C 1
ATOM 650 O O . SER A 1 79 ? 14.868 -1.404 5.704 1.00 74.62 79 SER A O 1
ATOM 652 N N . TYR A 1 80 ? 15.682 -0.524 7.605 1.00 74.19 80 TYR A N 1
ATOM 653 C CA . TYR A 1 80 ? 14.479 -0.753 8.405 1.00 74.19 80 TYR A CA 1
ATOM 654 C C . TYR A 1 80 ? 13.810 0.587 8.669 1.00 74.19 80 TYR A C 1
ATOM 656 O O . TYR A 1 80 ? 14.415 1.466 9.287 1.00 74.19 80 TYR A O 1
ATOM 664 N N . SER A 1 81 ? 12.573 0.760 8.214 1.00 81.12 81 SER A N 1
ATOM 665 C CA . SER A 1 81 ? 11.823 1.988 8.473 1.00 81.12 81 SER A CA 1
ATOM 666 C C . SER A 1 81 ? 10.373 1.687 8.814 1.00 81.12 81 SER A C 1
ATOM 668 O O . SER A 1 81 ? 9.843 0.636 8.464 1.00 81.12 81 SER A O 1
ATOM 670 N N . SER A 1 82 ? 9.747 2.600 9.544 1.00 85.75 82 SER A N 1
ATOM 671 C CA . SER A 1 82 ? 8.326 2.512 9.846 1.00 85.75 82 SER A CA 1
ATOM 672 C C . SER A 1 82 ? 7.500 2.920 8.620 1.00 85.75 82 SER A C 1
ATOM 674 O O . SER A 1 82 ? 7.767 3.995 8.062 1.00 85.75 82 SER A O 1
ATOM 676 N N . PRO A 1 83 ? 6.502 2.116 8.202 1.00 93.31 83 PRO A N 1
ATOM 677 C CA . PRO A 1 83 ? 5.610 2.484 7.112 1.00 93.31 83 PRO A CA 1
ATOM 678 C C . PRO A 1 83 ? 4.855 3.780 7.402 1.00 93.31 83 PRO A C 1
ATOM 680 O O . PRO A 1 83 ? 4.493 4.075 8.547 1.00 93.31 83 PRO A O 1
ATOM 683 N N . VAL A 1 84 ? 4.570 4.528 6.340 1.00 96.81 84 VAL A N 1
ATOM 684 C CA . VAL A 1 84 ? 3.637 5.654 6.371 1.00 96.81 84 VAL A CA 1
ATOM 685 C C . VAL A 1 84 ? 2.264 5.173 5.936 1.00 96.81 84 VAL A C 1
ATOM 687 O O . VAL A 1 84 ? 2.118 4.732 4.807 1.00 96.81 84 VAL A O 1
ATOM 690 N N . LEU A 1 85 ? 1.253 5.310 6.783 1.00 97.94 85 LEU A N 1
ATOM 691 C CA . LEU A 1 85 ? -0.145 5.120 6.419 1.00 97.94 85 LEU A CA 1
ATOM 692 C C . LEU A 1 85 ? -0.756 6.456 5.986 1.00 97.94 85 LEU A C 1
ATOM 694 O O . LEU A 1 85 ? -0.713 7.432 6.736 1.00 97.94 85 LEU A O 1
ATOM 698 N N . LEU A 1 86 ? -1.331 6.494 4.790 1.00 98.38 86 LEU A N 1
ATOM 699 C CA . LEU A 1 86 ? -2.133 7.598 4.278 1.00 98.38 86 LEU A CA 1
ATOM 700 C C . LEU A 1 86 ? -3.609 7.338 4.557 1.00 98.38 86 LEU A C 1
ATOM 702 O O . LEU A 1 86 ? -4.108 6.243 4.306 1.00 98.38 86 LEU A O 1
ATOM 706 N N . GLU A 1 87 ? -4.307 8.359 5.047 1.00 97.69 87 GLU A N 1
ATOM 707 C CA . GLU A 1 87 ? -5.742 8.301 5.322 1.00 97.69 87 GLU A CA 1
ATOM 708 C C . GLU A 1 87 ? -6.443 9.559 4.821 1.00 97.69 87 GLU A C 1
ATOM 710 O O . GLU A 1 87 ? -6.024 10.672 5.141 1.00 97.69 87 GLU A O 1
ATOM 715 N N . GLY A 1 88 ? -7.543 9.385 4.095 1.00 95.50 88 GLY A N 1
ATOM 716 C CA . GLY A 1 88 ? -8.373 10.476 3.595 1.00 95.50 88 GLY A CA 1
ATOM 717 C C . GLY A 1 88 ? -8.825 10.235 2.163 1.00 95.50 88 GLY A C 1
ATOM 718 O O . GLY A 1 88 ? -8.491 9.216 1.568 1.00 95.50 88 GLY A O 1
ATOM 719 N N . GLY A 1 89 ? -9.581 11.188 1.620 1.00 92.94 89 GLY A N 1
ATOM 720 C CA . GLY A 1 89 ? -10.049 11.122 0.237 1.00 92.94 89 GLY A CA 1
ATOM 721 C C . GLY A 1 89 ? -8.917 11.479 -0.719 1.00 92.94 89 GLY A C 1
ATOM 722 O O . GLY A 1 89 ? -8.527 12.648 -0.791 1.00 92.94 89 GLY A O 1
ATOM 723 N N . LEU A 1 90 ? -8.386 10.476 -1.415 1.00 96.56 90 LEU A N 1
ATOM 724 C CA . LEU A 1 90 ? -7.373 10.618 -2.455 1.00 96.56 90 LEU A CA 1
ATOM 725 C C . LEU A 1 90 ? -7.836 9.871 -3.704 1.00 96.56 90 LEU A C 1
ATOM 727 O O . LEU A 1 90 ? -8.194 8.703 -3.620 1.00 96.56 90 LEU A O 1
ATOM 731 N N . GLU A 1 91 ? -7.765 10.539 -4.852 1.00 96.44 91 GLU A N 1
ATOM 732 C CA . GLU A 1 91 ? -7.985 9.898 -6.149 1.00 96.44 91 GLU A CA 1
ATOM 733 C C . GLU A 1 91 ? -6.889 8.865 -6.441 1.00 96.44 91 GLU A C 1
ATOM 735 O O . GLU A 1 91 ? -5.749 8.991 -5.972 1.00 96.44 91 GLU A O 1
ATOM 740 N N . GLN A 1 92 ? -7.219 7.862 -7.253 1.00 96.50 92 GLN A N 1
ATOM 741 C CA . GLN A 1 92 ? -6.349 6.721 -7.531 1.00 96.50 92 GLN A CA 1
ATOM 742 C C . GLN A 1 92 ? -4.957 7.136 -8.029 1.00 96.50 92 GLN A C 1
ATOM 744 O O . GLN A 1 92 ? -3.940 6.670 -7.508 1.00 96.50 92 GLN A O 1
ATOM 749 N N . GLU A 1 93 ? -4.878 8.051 -8.994 1.00 96.88 93 GLU A N 1
ATOM 750 C CA . GLU A 1 93 ? -3.607 8.539 -9.539 1.00 96.88 93 GLU A CA 1
ATOM 751 C C . GLU A 1 93 ? -2.754 9.197 -8.450 1.00 96.88 93 GLU A C 1
ATOM 753 O O . GLU A 1 93 ? -1.535 9.007 -8.404 1.00 96.88 93 GLU A O 1
ATOM 758 N N . MET A 1 94 ? -3.396 9.933 -7.537 1.00 98.00 94 MET A N 1
ATOM 759 C CA . MET A 1 94 ? -2.721 10.600 -6.428 1.00 98.00 94 MET A CA 1
ATOM 760 C C . MET A 1 94 ? -2.179 9.589 -5.416 1.00 98.00 94 MET A C 1
ATOM 762 O O . MET A 1 94 ? -1.061 9.758 -4.929 1.00 98.00 94 MET A O 1
ATOM 766 N N . VAL A 1 95 ? -2.918 8.514 -5.132 1.00 98.19 95 VAL A N 1
ATOM 767 C CA . VAL A 1 95 ? -2.469 7.428 -4.245 1.00 98.19 95 VAL A CA 1
ATOM 768 C C . VAL A 1 95 ? -1.156 6.818 -4.750 1.00 98.19 95 VAL A C 1
ATOM 770 O O . VAL A 1 95 ? -0.169 6.763 -4.008 1.00 98.19 95 VAL A O 1
ATOM 773 N N . PHE A 1 96 ? -1.098 6.427 -6.026 1.00 97.88 96 PHE A N 1
ATOM 774 C CA . PHE A 1 96 ? 0.108 5.830 -6.609 1.00 97.88 96 PHE A CA 1
ATOM 775 C C . PHE A 1 96 ? 1.244 6.840 -6.788 1.00 97.88 96 PHE A C 1
ATOM 777 O O . PHE A 1 96 ? 2.409 6.506 -6.558 1.00 97.88 96 PHE A O 1
ATOM 784 N N . PHE A 1 97 ? 0.931 8.090 -7.140 1.00 97.81 97 PHE A N 1
ATOM 785 C CA . PHE A 1 97 ? 1.919 9.166 -7.205 1.00 97.81 97 PHE A CA 1
ATOM 786 C C . PHE A 1 97 ? 2.589 9.401 -5.844 1.00 97.81 97 PHE A C 1
ATOM 788 O O . PHE A 1 97 ? 3.820 9.434 -5.749 1.00 97.81 97 PHE A O 1
ATOM 795 N N . LEU A 1 98 ? 1.801 9.504 -4.771 1.00 98.31 98 LEU A N 1
ATOM 796 C CA . LEU A 1 98 ? 2.309 9.698 -3.412 1.00 98.31 98 LEU A CA 1
ATOM 797 C C . LEU A 1 98 ? 3.098 8.485 -2.910 1.00 98.31 98 LEU A C 1
ATOM 799 O O . LEU A 1 98 ? 4.095 8.670 -2.209 1.00 98.31 98 LEU A O 1
ATOM 803 N N . GLY A 1 99 ? 2.719 7.272 -3.324 1.00 97.62 99 GLY A N 1
ATOM 804 C CA . GLY A 1 99 ? 3.487 6.050 -3.079 1.00 97.62 99 GLY A CA 1
ATOM 805 C C . GLY A 1 99 ? 4.926 6.112 -3.608 1.00 97.62 99 GLY A C 1
ATOM 806 O O . GLY A 1 99 ? 5.825 5.539 -2.995 1.00 97.62 99 GLY A O 1
ATOM 807 N N . LYS A 1 100 ? 5.170 6.874 -4.685 1.00 96.94 100 LYS A N 1
ATOM 808 C CA . LYS A 1 100 ? 6.515 7.155 -5.226 1.00 96.94 100 LYS A CA 1
ATOM 809 C C . LYS A 1 100 ? 7.169 8.365 -4.555 1.00 96.94 100 LYS A C 1
ATOM 811 O O . LYS A 1 100 ? 8.331 8.309 -4.158 1.00 96.94 100 LYS A O 1
ATOM 816 N N . LYS A 1 101 ? 6.421 9.460 -4.378 1.00 97.62 101 LYS A N 1
ATOM 817 C CA . LYS A 1 101 ? 6.979 10.745 -3.919 1.00 97.62 101 LYS A CA 1
ATOM 818 C C . LYS A 1 101 ? 7.285 10.835 -2.437 1.00 97.62 101 LYS A C 1
ATOM 820 O O . LYS A 1 101 ? 8.286 11.443 -2.058 1.00 97.62 101 LYS A O 1
ATOM 825 N N . ILE A 1 102 ? 6.471 10.233 -1.579 1.00 97.25 102 ILE A N 1
ATOM 826 C CA . ILE A 1 102 ? 6.707 10.304 -0.134 1.00 97.25 102 ILE A CA 1
ATOM 827 C C . ILE A 1 102 ? 8.029 9.621 0.264 1.00 97.25 102 ILE A C 1
ATOM 829 O O . ILE A 1 102 ? 8.770 10.209 1.058 1.00 97.25 102 ILE A O 1
ATOM 833 N N . PRO A 1 103 ? 8.388 8.440 -0.273 1.00 94.56 103 PRO A N 1
ATOM 834 C CA . PRO A 1 103 ? 9.697 7.842 -0.030 1.00 94.56 103 PRO A CA 1
ATOM 835 C C . PRO A 1 103 ? 10.877 8.721 -0.457 1.00 94.56 103 PRO A C 1
ATOM 837 O O . PRO A 1 103 ? 11.809 8.904 0.330 1.00 94.56 103 PRO A O 1
ATOM 840 N N . GLU A 1 104 ? 10.812 9.319 -1.653 1.00 93.69 104 GLU A N 1
ATOM 841 C CA . GLU A 1 104 ? 11.854 10.210 -2.190 1.00 93.69 104 GLU A CA 1
ATOM 842 C C . GLU A 1 104 ? 12.119 11.406 -1.256 1.00 93.69 104 GLU A C 1
ATOM 844 O O . GLU A 1 104 ? 13.271 11.685 -0.895 1.00 93.69 104 GLU A O 1
ATOM 849 N N . LEU A 1 105 ? 11.038 12.077 -0.837 1.00 95.31 105 LEU A N 1
ATOM 850 C CA . LEU A 1 105 ? 11.069 13.328 -0.072 1.00 95.31 105 LEU A CA 1
ATOM 851 C C . LEU A 1 105 ? 11.320 13.118 1.424 1.00 95.31 105 LEU A C 1
ATOM 853 O O . LEU A 1 105 ? 12.030 13.899 2.056 1.00 95.31 105 LEU A O 1
ATOM 857 N N . PHE A 1 106 ? 10.738 12.069 2.008 1.00 93.75 106 PHE A N 1
ATOM 858 C CA . PHE A 1 106 ? 10.707 11.870 3.461 1.00 93.75 106 PHE A CA 1
ATOM 859 C C . PHE A 1 106 ? 11.500 10.652 3.931 1.00 93.75 106 PHE A C 1
ATOM 861 O O . PHE A 1 106 ? 11.362 10.264 5.096 1.00 93.75 106 PHE A O 1
ATOM 868 N N . LYS A 1 107 ? 12.308 10.047 3.050 1.00 89.31 107 LYS A N 1
ATOM 869 C CA . LYS A 1 107 ? 13.240 8.949 3.361 1.00 89.31 107 LYS A CA 1
ATOM 870 C C . LYS A 1 107 ? 12.576 7.815 4.152 1.00 89.31 107 LYS A C 1
ATOM 872 O O . LYS A 1 107 ? 13.074 7.377 5.184 1.00 89.31 107 LYS A O 1
ATOM 877 N N . THR A 1 108 ? 11.406 7.382 3.690 1.00 89.06 108 THR A N 1
ATOM 878 C CA . THR A 1 108 ? 10.725 6.176 4.188 1.00 89.06 108 THR A CA 1
ATOM 879 C C . THR A 1 108 ? 10.835 5.071 3.150 1.00 89.06 108 THR A C 1
ATOM 881 O O . THR A 1 108 ? 10.960 5.363 1.966 1.00 89.06 108 THR A O 1
ATOM 884 N N . SER A 1 109 ? 10.797 3.813 3.578 1.00 90.06 109 SER A N 1
ATOM 885 C CA . SER A 1 109 ? 10.811 2.677 2.661 1.00 90.06 109 SER A CA 1
ATOM 886 C C . SER A 1 109 ? 9.424 2.255 2.193 1.00 90.06 109 SER A C 1
ATOM 888 O O . SER A 1 109 ? 9.358 1.539 1.199 1.00 90.06 109 SER A O 1
ATOM 890 N N . ARG A 1 110 ? 8.340 2.656 2.884 1.00 94.50 110 ARG A N 1
ATOM 891 C CA . ARG A 1 110 ? 6.976 2.194 2.583 1.00 94.50 110 ARG A CA 1
ATOM 892 C C . ARG A 1 110 ? 5.887 3.228 2.831 1.00 94.50 110 ARG A C 1
ATOM 894 O O . ARG A 1 110 ? 5.896 3.942 3.833 1.00 94.50 110 ARG A O 1
ATOM 901 N N . VAL A 1 111 ? 4.906 3.217 1.942 1.00 97.50 111 VAL A N 1
ATOM 902 C CA . VAL A 1 111 ? 3.660 3.970 1.989 1.00 97.50 111 VAL A CA 1
ATOM 903 C C . VAL A 1 111 ? 2.501 3.000 1.783 1.00 97.50 111 VAL A C 1
ATOM 905 O O . VAL A 1 111 ? 2.437 2.284 0.786 1.00 97.50 111 VAL A O 1
ATOM 908 N N . LEU A 1 112 ? 1.584 2.996 2.739 1.00 98.06 112 LEU A N 1
ATOM 909 C CA . LEU A 1 112 ? 0.326 2.274 2.701 1.00 98.06 112 LEU A CA 1
ATOM 910 C C . LEU A 1 112 ? -0.810 3.284 2.526 1.00 98.06 112 LEU A C 1
ATOM 912 O O . LEU A 1 112 ? -0.764 4.366 3.109 1.00 98.06 112 LEU A O 1
ATOM 916 N N . PHE A 1 113 ? -1.842 2.930 1.775 1.00 98.50 113 PHE A N 1
ATOM 917 C CA . PHE A 1 113 ? -3.078 3.701 1.679 1.00 98.50 113 PHE A CA 1
ATOM 918 C C . PHE A 1 113 ? -4.203 2.961 2.399 1.00 98.50 113 PHE A C 1
ATOM 920 O O . PHE A 1 113 ? -4.425 1.782 2.129 1.00 98.50 113 PHE A O 1
ATOM 927 N N . LYS A 1 114 ? -4.883 3.622 3.342 1.00 98.19 114 LYS A N 1
ATOM 928 C CA . LYS A 1 114 ? -6.005 3.029 4.076 1.00 98.19 114 LYS A CA 1
ATOM 929 C C . LYS A 1 114 ? -7.180 2.797 3.130 1.00 98.19 114 LYS A C 1
ATOM 931 O O . LYS A 1 114 ? -7.678 3.747 2.544 1.00 98.19 114 LYS A O 1
ATOM 936 N N . LEU A 1 115 ? -7.630 1.550 3.057 1.00 97.75 115 LEU A N 1
ATOM 937 C CA . LEU A 1 115 ? -8.778 1.126 2.260 1.00 97.75 115 LEU A CA 1
ATOM 938 C C . LEU A 1 115 ? -10.054 1.116 3.095 1.00 97.75 115 LEU A C 1
ATOM 940 O O . LEU A 1 115 ? -11.082 1.626 2.677 1.00 97.75 115 LEU A O 1
ATOM 944 N N . SER A 1 116 ? -9.981 0.543 4.295 1.00 95.88 116 SER A N 1
ATOM 945 C CA . SER A 1 116 ? -11.134 0.452 5.185 1.00 95.88 116 SER A CA 1
ATOM 946 C C . SER A 1 116 ? -10.712 0.415 6.654 1.00 95.88 116 SER A C 1
ATOM 948 O O . SER A 1 116 ? -9.558 0.118 6.990 1.00 95.88 116 SER A O 1
ATOM 950 N N . GLU A 1 117 ? -11.647 0.761 7.534 1.00 94.06 117 GLU A N 1
ATOM 951 C CA . GLU A 1 117 ? -11.479 0.787 8.984 1.00 94.06 117 GLU A CA 1
ATOM 952 C C . GLU A 1 117 ? -12.766 0.331 9.681 1.00 94.06 117 GLU A C 1
ATOM 954 O O . GLU A 1 117 ? -13.868 0.769 9.345 1.00 94.06 117 GLU A O 1
ATOM 959 N N . ALA A 1 118 ? -12.626 -0.552 10.668 1.00 90.81 118 ALA A N 1
ATOM 960 C CA . ALA A 1 118 ? -13.747 -1.069 11.438 1.00 90.81 118 ALA A CA 1
ATOM 961 C C . ALA A 1 118 ? -14.398 0.046 12.279 1.00 90.81 118 ALA A C 1
ATOM 963 O O . ALA A 1 118 ? -13.713 0.912 12.828 1.00 90.81 118 ALA A O 1
ATOM 964 N N . ARG A 1 119 ? -15.729 0.009 12.425 1.00 83.00 119 ARG A N 1
ATOM 965 C CA . ARG A 1 119 ? -16.470 0.913 13.327 1.00 83.00 119 ARG A CA 1
ATOM 966 C C . ARG A 1 119 ? -16.220 0.511 14.793 1.00 83.00 119 ARG A C 1
ATOM 968 O O . ARG A 1 119 ? -16.047 -0.670 15.084 1.00 83.00 119 ARG A O 1
ATOM 975 N N . GLU A 1 120 ? -16.163 1.473 15.718 1.00 70.81 120 GLU A N 1
ATOM 976 C CA . GLU A 1 120 ? -15.740 1.207 17.106 1.00 70.81 120 GLU A CA 1
ATOM 977 C C . GLU A 1 120 ? -16.729 0.342 17.909 1.00 70.81 120 GLU A C 1
ATOM 979 O O . GLU A 1 120 ? -17.893 0.707 18.042 1.00 70.81 120 GLU A O 1
ATOM 984 N N . HIS A 1 121 ? -16.219 -0.785 18.439 1.00 49.59 121 HIS A N 1
ATOM 985 C CA . HIS A 1 121 ? -16.351 -1.323 19.815 1.00 49.59 121 HIS A CA 1
ATOM 986 C C . HIS A 1 121 ? -15.832 -2.776 19.960 1.00 49.59 121 HIS A C 1
ATOM 988 O O . HIS A 1 121 ? -15.776 -3.275 21.079 1.00 49.59 121 HIS A O 1
ATOM 994 N N . GLU A 1 122 ? -15.376 -3.438 18.882 1.00 52.06 122 GLU A N 1
ATOM 995 C CA . GLU A 1 122 ? -14.881 -4.836 18.945 1.00 52.06 122 GLU A CA 1
ATOM 996 C C . GLU A 1 122 ? -13.668 -5.154 18.040 1.00 52.06 122 GLU A C 1
ATOM 998 O O . GLU A 1 122 ? -13.281 -6.311 17.896 1.00 52.06 122 GLU A O 1
ATOM 1003 N N . SER A 1 123 ? -13.025 -4.160 17.421 1.00 59.28 123 SER A N 1
ATOM 1004 C CA . SER A 1 123 ? -11.903 -4.417 16.506 1.00 59.28 123 SER A CA 1
ATOM 1005 C C . SER A 1 123 ? -10.566 -4.535 17.247 1.00 59.28 123 SER A C 1
ATOM 1007 O O . SER A 1 123 ? -10.235 -3.663 18.056 1.00 59.28 123 SER A O 1
ATOM 1009 N N . SER A 1 124 ? -9.768 -5.553 16.920 1.00 73.62 124 SER A N 1
ATOM 1010 C CA . SER A 1 124 ? -8.398 -5.746 17.415 1.00 73.62 124 SER A CA 1
ATOM 1011 C C . SER A 1 124 ? -7.479 -4.535 17.192 1.00 73.62 124 SER A C 1
ATOM 1013 O O . SER A 1 124 ? -7.813 -3.570 16.516 1.00 73.62 124 SER A O 1
ATOM 1015 N N . LYS A 1 125 ? -6.247 -4.597 17.701 1.00 83.75 125 LYS A N 1
ATOM 1016 C CA . LYS A 1 125 ? -5.213 -3.609 17.369 1.00 83.75 125 LYS A CA 1
ATOM 1017 C C . LYS A 1 125 ? -4.563 -3.825 15.999 1.00 83.75 125 LYS A C 1
ATOM 1019 O O . LYS A 1 125 ? -3.613 -3.127 15.694 1.00 83.75 125 LYS A O 1
ATOM 1024 N N . TRP A 1 126 ? -4.989 -4.797 15.194 1.00 89.81 126 TRP A N 1
ATOM 1025 C CA . TRP A 1 126 ? -4.240 -5.208 14.005 1.00 89.81 126 TRP A CA 1
ATOM 1026 C C . TRP A 1 126 ? -4.601 -4.391 12.762 1.00 89.81 126 TRP A C 1
ATOM 1028 O O . TRP A 1 126 ? -5.776 -4.135 12.485 1.00 89.81 126 TRP A O 1
ATOM 1038 N N . LEU A 1 127 ? -3.579 -4.050 11.980 1.00 93.38 127 LEU A N 1
ATOM 1039 C CA . LEU A 1 127 ? -3.683 -3.549 10.614 1.00 93.38 127 LEU A CA 1
ATOM 1040 C C . LEU A 1 127 ? -3.233 -4.643 9.647 1.00 93.38 127 LEU A C 1
ATOM 1042 O O . LEU A 1 127 ? -2.217 -5.295 9.869 1.00 93.38 127 LEU A O 1
ATOM 1046 N N . VAL A 1 128 ? -3.962 -4.823 8.553 1.00 94.62 128 VAL A N 1
ATOM 1047 C CA . VAL A 1 128 ? -3.593 -5.734 7.470 1.00 94.62 128 VAL A CA 1
ATOM 1048 C C . VAL A 1 128 ? -3.264 -4.924 6.219 1.00 94.62 128 VAL A C 1
ATOM 1050 O O . VAL A 1 128 ? -4.065 -4.104 5.785 1.00 94.62 128 VAL A O 1
ATOM 1053 N N . SER A 1 129 ? -2.093 -5.151 5.627 1.00 95.75 129 SER A N 1
ATOM 1054 C CA . SER A 1 129 ? -1.701 -4.562 4.344 1.00 95.75 129 SER A CA 1
ATOM 1055 C C . SER A 1 129 ? -1.792 -5.595 3.235 1.00 95.75 129 SER A C 1
ATOM 1057 O O . SER A 1 129 ? -1.190 -6.665 3.329 1.00 95.75 129 SER A O 1
ATOM 1059 N N . ILE A 1 130 ? -2.501 -5.256 2.169 1.00 97.00 130 ILE A N 1
ATOM 1060 C CA . ILE A 1 130 ? -2.515 -5.992 0.915 1.00 97.00 130 ILE A CA 1
ATOM 1061 C C . ILE A 1 130 ? -1.326 -5.507 0.076 1.00 97.00 130 ILE A C 1
ATOM 1063 O O . ILE A 1 130 ? -1.168 -4.307 -0.161 1.00 97.00 130 ILE A O 1
ATOM 1067 N N . ARG A 1 131 ? -0.499 -6.433 -0.411 1.00 96.81 131 ARG A N 1
ATOM 1068 C CA . ARG A 1 131 ? 0.576 -6.149 -1.365 1.00 96.81 131 ARG A CA 1
ATOM 1069 C C . ARG A 1 131 ? 0.336 -6.953 -2.630 1.00 96.81 131 ARG A C 1
ATOM 1071 O O . ARG A 1 131 ? 0.206 -8.167 -2.557 1.00 96.81 131 ARG A O 1
ATOM 1078 N N . ALA A 1 132 ? 0.325 -6.294 -3.782 1.00 96.50 132 ALA A N 1
ATOM 1079 C CA . ALA A 1 132 ? 0.303 -6.954 -5.081 1.00 96.50 132 ALA A CA 1
ATOM 1080 C C . ALA A 1 132 ? 1.174 -6.161 -6.056 1.00 96.50 132 ALA A C 1
ATOM 1082 O O . ALA A 1 132 ? 1.043 -4.942 -6.150 1.00 96.50 132 ALA A O 1
ATOM 1083 N N . VAL A 1 133 ? 2.091 -6.832 -6.751 1.00 96.75 133 VAL A N 1
ATOM 1084 C CA . VAL A 1 133 ? 3.074 -6.170 -7.618 1.00 96.75 133 VAL A CA 1
ATOM 1085 C C . VAL A 1 133 ? 3.173 -6.815 -8.990 1.00 96.75 133 VAL A C 1
ATOM 1087 O O . VAL A 1 133 ? 2.974 -8.020 -9.150 1.00 96.75 133 VAL A O 1
ATOM 1090 N N . SER A 1 134 ? 3.547 -6.003 -9.972 1.00 94.62 134 SER A N 1
ATOM 1091 C CA . SER A 1 134 ? 4.097 -6.453 -11.250 1.00 94.62 134 SER A CA 1
ATOM 1092 C C . SER A 1 134 ? 5.613 -6.260 -11.236 1.00 94.62 134 SER A C 1
ATOM 1094 O O . SER A 1 134 ? 6.127 -5.320 -10.630 1.00 94.62 134 SER A O 1
ATOM 1096 N N . SER A 1 135 ? 6.345 -7.181 -11.854 1.00 93.88 135 SER A N 1
ATOM 1097 C CA . SER A 1 135 ? 7.802 -7.122 -11.947 1.00 93.88 135 SER A CA 1
ATOM 1098 C C . SER A 1 135 ? 8.282 -7.972 -13.114 1.00 93.88 135 SER A C 1
ATOM 1100 O O . SER A 1 135 ? 7.689 -9.008 -13.413 1.00 93.88 135 SER A O 1
ATOM 1102 N N . LYS A 1 136 ? 9.367 -7.528 -13.753 1.00 88.50 136 LYS A N 1
ATOM 1103 C CA . LYS A 1 136 ? 10.038 -8.257 -14.836 1.00 88.50 136 LYS A CA 1
ATOM 1104 C C . LYS A 1 136 ? 11.153 -9.169 -14.319 1.00 88.50 136 LYS A C 1
ATOM 1106 O O . LYS A 1 136 ? 11.390 -10.227 -14.884 1.00 88.50 136 LYS A O 1
ATOM 1111 N N . ASP A 1 137 ? 11.837 -8.754 -13.254 1.00 86.94 137 ASP A N 1
ATOM 1112 C CA . ASP A 1 137 ? 13.112 -9.340 -12.816 1.00 86.94 137 ASP A CA 1
ATOM 1113 C C . ASP A 1 137 ? 13.278 -9.410 -11.285 1.00 86.94 137 ASP A C 1
ATOM 1115 O O . ASP A 1 137 ? 14.373 -9.665 -10.783 1.00 86.94 137 ASP A O 1
ATOM 1119 N N . ALA A 1 138 ? 12.214 -9.126 -10.527 1.00 88.25 138 ALA A N 1
ATOM 1120 C CA . ALA A 1 138 ? 12.198 -8.949 -9.074 1.00 88.25 138 ALA A CA 1
ATOM 1121 C C . ALA A 1 138 ? 13.119 -7.841 -8.525 1.00 88.25 138 ALA A C 1
ATOM 1123 O O . ALA A 1 138 ? 13.050 -7.548 -7.328 1.00 88.25 138 ALA A O 1
ATOM 1124 N N . SER A 1 139 ? 13.961 -7.204 -9.344 1.00 88.56 139 SER A N 1
ATOM 1125 C CA . SER A 1 139 ? 14.824 -6.085 -8.954 1.00 88.56 139 SER A CA 1
ATOM 1126 C C . SER A 1 139 ? 14.043 -4.788 -8.886 1.00 88.56 139 SER A C 1
ATOM 1128 O O . SER A 1 139 ? 14.282 -4.006 -7.964 1.00 88.56 139 SER A O 1
ATOM 1130 N N . TYR A 1 140 ? 13.095 -4.614 -9.807 1.00 92.94 140 TYR A N 1
ATOM 1131 C CA . TYR A 1 140 ? 12.152 -3.503 -9.833 1.00 92.94 140 TYR A CA 1
ATOM 1132 C C . TYR A 1 140 ? 10.721 -4.023 -9.834 1.00 92.94 140 TYR A C 1
ATOM 1134 O O . TYR A 1 140 ? 10.404 -4.976 -10.548 1.00 92.94 140 TYR A O 1
ATOM 1142 N N . ALA A 1 141 ? 9.853 -3.421 -9.029 1.00 95.44 141 ALA A N 1
ATOM 1143 C CA . ALA A 1 141 ? 8.450 -3.810 -8.986 1.00 95.44 141 ALA A CA 1
ATOM 1144 C C . ALA A 1 141 ? 7.551 -2.597 -8.763 1.00 95.44 141 ALA A C 1
ATOM 1146 O O . ALA A 1 141 ? 7.824 -1.784 -7.878 1.00 95.44 141 ALA A O 1
ATOM 1147 N N . ASP A 1 142 ? 6.461 -2.513 -9.518 1.00 96.81 142 ASP A N 1
ATOM 1148 C CA . ASP A 1 142 ? 5.417 -1.512 -9.318 1.00 96.81 142 ASP A CA 1
ATOM 1149 C C . ASP A 1 142 ? 4.203 -2.166 -8.640 1.00 96.81 142 ASP A C 1
ATOM 1151 O O . ASP A 1 142 ? 3.854 -3.307 -8.977 1.00 96.81 142 ASP A O 1
ATOM 1155 N N . PRO A 1 143 ? 3.540 -1.473 -7.696 1.00 97.62 143 PRO A N 1
ATOM 1156 C CA . PRO A 1 143 ? 2.261 -1.934 -7.171 1.00 97.62 143 PRO A CA 1
ATOM 1157 C C . PRO A 1 143 ? 1.244 -2.052 -8.314 1.00 97.62 143 PRO A C 1
ATOM 1159 O O . PRO A 1 143 ? 1.229 -1.229 -9.232 1.00 97.62 143 PRO A O 1
ATOM 1162 N N . LEU A 1 144 ? 0.385 -3.070 -8.267 1.00 96.94 144 LEU A N 1
ATOM 1163 C CA . LEU A 1 144 ? -0.680 -3.201 -9.260 1.00 96.94 144 LEU A CA 1
ATOM 1164 C C . LEU A 1 144 ? -1.674 -2.052 -9.113 1.00 96.94 144 LEU A C 1
ATOM 1166 O O . LEU A 1 144 ? -2.084 -1.719 -8.000 1.00 96.94 144 LEU A O 1
ATOM 1170 N N . GLN A 1 145 ? -2.094 -1.497 -10.245 1.00 95.81 145 GLN A N 1
ATOM 1171 C CA . GLN A 1 145 ? -3.112 -0.452 -10.310 1.00 95.81 145 GLN A CA 1
ATOM 1172 C C . GLN A 1 145 ? -4.509 -1.075 -10.395 1.00 95.81 145 GLN A C 1
ATOM 1174 O O . GLN A 1 145 ? -5.202 -0.953 -11.400 1.00 95.81 145 GLN A O 1
ATOM 1179 N N . ILE A 1 146 ? -4.885 -1.815 -9.352 1.00 96.19 146 ILE A N 1
ATOM 1180 C CA . ILE A 1 146 ? -6.260 -2.300 -9.177 1.00 96.19 146 ILE A CA 1
ATOM 1181 C C . ILE A 1 146 ? -7.143 -1.083 -8.845 1.00 96.19 146 ILE A C 1
ATOM 1183 O O . ILE A 1 146 ? -6.694 -0.252 -8.048 1.00 96.19 146 ILE A O 1
ATOM 1187 N N . PRO A 1 147 ? -8.354 -0.962 -9.430 1.00 97.44 147 PRO A N 1
ATOM 1188 C CA . PRO A 1 147 ? -9.279 0.124 -9.125 1.00 97.44 147 PRO A CA 1
ATOM 1189 C C . PRO A 1 147 ? -9.471 0.327 -7.622 1.00 97.44 147 PRO A C 1
ATOM 1191 O O . PRO A 1 147 ? -9.621 -0.647 -6.879 1.00 97.44 147 PRO A O 1
ATOM 1194 N N . LEU A 1 148 ? -9.464 1.579 -7.161 1.00 96.94 148 LEU A N 1
ATOM 1195 C CA . LEU A 1 148 ? -9.520 1.852 -5.724 1.00 96.94 148 LEU A CA 1
ATOM 1196 C C . LEU A 1 148 ? -10.817 1.331 -5.086 1.00 96.94 148 LEU A C 1
ATOM 1198 O O . LEU A 1 148 ? -10.760 0.729 -4.020 1.00 96.94 148 LEU A O 1
ATOM 1202 N N . GLU A 1 149 ? -11.944 1.454 -5.787 1.00 96.50 149 GLU A N 1
ATOM 1203 C CA . GLU A 1 149 ? -13.242 0.907 -5.364 1.00 96.50 149 GLU A CA 1
ATOM 1204 C C . GLU A 1 149 ? -13.203 -0.614 -5.122 1.00 96.50 149 GLU A C 1
ATOM 1206 O O . GLU A 1 149 ? -13.804 -1.126 -4.177 1.00 96.50 149 GLU A O 1
ATOM 1211 N N . GLU A 1 150 ? -12.439 -1.351 -5.935 1.00 97.19 150 GLU A N 1
ATOM 1212 C CA . GLU A 1 150 ? -12.254 -2.792 -5.777 1.00 97.19 150 GLU A CA 1
ATOM 1213 C C . GLU A 1 150 ? -11.420 -3.104 -4.536 1.00 97.19 150 GLU A C 1
ATOM 1215 O O . GLU A 1 150 ? -11.773 -3.980 -3.744 1.00 97.19 150 GLU A O 1
ATOM 1220 N N . LEU A 1 151 ? -10.338 -2.352 -4.326 1.00 97.62 151 LEU A N 1
ATOM 1221 C CA . LEU A 1 151 ? -9.496 -2.491 -3.141 1.00 97.62 151 LEU A CA 1
ATOM 1222 C C . LEU A 1 151 ? -10.271 -2.160 -1.855 1.00 97.62 151 LEU A C 1
ATOM 1224 O O . LEU A 1 151 ? -10.178 -2.907 -0.880 1.00 97.62 151 LEU A O 1
ATOM 1228 N N . GLU A 1 152 ? -11.056 -1.083 -1.850 1.00 97.38 152 GLU A N 1
ATOM 1229 C CA . GLU A 1 152 ? -11.920 -0.681 -0.732 1.00 97.38 152 GLU A CA 1
ATOM 1230 C C . GLU A 1 152 ? -12.948 -1.769 -0.408 1.00 97.38 152 GLU A C 1
ATOM 1232 O O . GLU A 1 152 ? -13.045 -2.198 0.746 1.00 97.38 152 GLU A O 1
ATOM 1237 N N . ARG A 1 153 ? -13.606 -2.329 -1.435 1.00 97.00 153 ARG A N 1
ATOM 1238 C CA . ARG A 1 153 ? -14.512 -3.480 -1.293 1.00 97.00 153 ARG A CA 1
ATOM 1239 C C . ARG A 1 153 ? -13.821 -4.678 -0.640 1.00 97.00 153 ARG A C 1
ATOM 1241 O O . ARG A 1 153 ? -14.403 -5.327 0.231 1.00 97.00 153 ARG A O 1
ATOM 1248 N N . TRP A 1 154 ? -12.579 -4.987 -1.020 1.00 96.56 154 TRP A N 1
ATOM 1249 C CA . TRP A 1 154 ? -11.824 -6.071 -0.376 1.00 96.56 154 TRP A CA 1
ATOM 1250 C C . TRP A 1 154 ? -11.473 -5.732 1.071 1.00 96.56 154 TRP A C 1
ATOM 1252 O O . TRP A 1 154 ? -11.490 -6.622 1.920 1.00 96.56 154 TRP A O 1
ATOM 1262 N N . GLY A 1 155 ? -11.172 -4.463 1.358 1.00 96.06 155 GLY A N 1
ATOM 1263 C CA . GLY A 1 155 ? -10.948 -3.959 2.710 1.00 96.06 155 GLY A CA 1
ATOM 1264 C C . GLY A 1 155 ? -12.141 -4.222 3.625 1.00 96.06 155 GLY A C 1
ATOM 1265 O O . GLY A 1 155 ? -11.969 -4.816 4.692 1.00 96.06 155 GLY A O 1
ATOM 1266 N N . ASP A 1 156 ? -13.342 -3.873 3.168 1.00 95.50 156 ASP A N 1
ATOM 1267 C CA . ASP A 1 156 ? -14.593 -4.128 3.887 1.00 95.50 156 ASP A CA 1
ATOM 1268 C C . ASP A 1 156 ? -14.851 -5.629 4.078 1.00 95.50 156 ASP A C 1
ATOM 1270 O O . ASP A 1 156 ? -15.180 -6.075 5.180 1.00 95.50 156 ASP A O 1
ATOM 1274 N N . GLU A 1 157 ? -14.648 -6.440 3.031 1.00 95.00 157 GLU A N 1
ATOM 1275 C CA . GLU A 1 157 ? -14.793 -7.897 3.123 1.00 95.00 157 GLU A CA 1
ATOM 1276 C C . GLU A 1 157 ? -13.817 -8.528 4.127 1.00 95.00 157 GLU A C 1
ATOM 1278 O O . GLU A 1 157 ? -14.182 -9.480 4.821 1.00 95.00 157 GLU A O 1
ATOM 1283 N N . ILE A 1 158 ? -12.574 -8.041 4.182 1.00 93.69 158 ILE A N 1
ATOM 1284 C CA . ILE A 1 158 ? -11.567 -8.521 5.134 1.00 93.69 158 ILE A CA 1
ATOM 1285 C C . ILE A 1 158 ? -12.014 -8.175 6.550 1.00 93.69 158 ILE A C 1
ATOM 1287 O O . ILE A 1 158 ? -12.117 -9.084 7.367 1.00 93.69 158 ILE A O 1
ATOM 1291 N N . ILE A 1 159 ? -12.363 -6.914 6.817 1.00 92.75 159 ILE A N 1
ATOM 1292 C CA . ILE A 1 159 ? -12.828 -6.473 8.141 1.00 92.75 159 ILE A CA 1
ATOM 1293 C C . ILE A 1 159 ? -14.061 -7.259 8.596 1.00 92.75 159 ILE A C 1
ATOM 1295 O O . ILE A 1 159 ? -14.148 -7.638 9.758 1.00 92.75 159 ILE A O 1
ATOM 1299 N N . ALA A 1 160 ? -14.998 -7.564 7.696 1.00 91.44 160 ALA A N 1
ATOM 1300 C CA . ALA A 1 160 ? -16.190 -8.340 8.038 1.00 91.44 160 ALA A CA 1
ATOM 1301 C C . ALA A 1 160 ? -15.893 -9.814 8.382 1.00 91.44 160 ALA A C 1
ATOM 1303 O O . ALA A 1 160 ? -16.684 -10.462 9.067 1.00 91.44 160 ALA A O 1
ATOM 1304 N N . LYS A 1 161 ? -14.782 -10.368 7.881 1.00 91.50 161 LYS A N 1
ATOM 1305 C CA . LYS A 1 161 ? -14.419 -11.791 8.022 1.00 91.50 161 LYS A CA 1
ATOM 1306 C C . LYS A 1 161 ? -13.295 -12.028 9.029 1.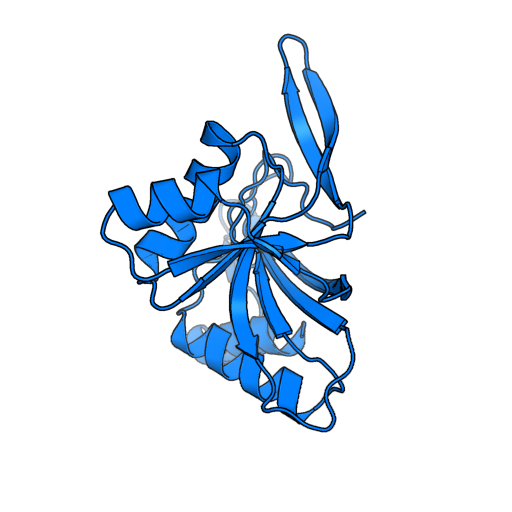00 91.50 161 LYS A C 1
ATOM 1308 O O . LYS A 1 161 ? -13.026 -13.181 9.367 1.00 91.50 161 LYS A O 1
ATOM 1313 N N . THR A 1 162 ? -12.613 -10.980 9.481 1.00 88.38 162 THR A N 1
ATOM 1314 C CA . THR A 1 162 ? -11.455 -11.074 10.372 1.00 88.38 162 THR A CA 1
ATOM 1315 C C . THR A 1 162 ? -11.564 -10.083 11.520 1.00 88.38 162 THR A C 1
ATOM 1317 O O . THR A 1 162 ? -12.220 -9.055 11.432 1.00 88.38 162 THR A O 1
ATOM 1320 N N . ASN A 1 163 ? -10.857 -10.354 12.616 1.00 86.69 163 ASN A N 1
ATOM 1321 C CA . ASN A 1 163 ? -10.720 -9.380 13.692 1.00 86.69 163 ASN A CA 1
ATOM 1322 C C . ASN A 1 163 ? -9.595 -8.380 13.360 1.00 86.69 163 ASN A C 1
ATOM 1324 O O . ASN A 1 163 ? -8.533 -8.412 13.981 1.00 86.69 163 ASN A O 1
ATOM 1328 N N . THR A 1 164 ? -9.787 -7.539 12.343 1.00 90.12 164 THR A N 1
ATOM 1329 C CA . THR A 1 164 ? -8.815 -6.537 11.862 1.00 90.12 164 THR A CA 1
ATOM 1330 C C . THR A 1 164 ? -9.416 -5.139 11.981 1.00 90.12 164 THR A C 1
ATOM 1332 O O . THR A 1 164 ? -10.564 -4.935 11.601 1.00 90.12 164 THR A O 1
ATOM 1335 N N . ARG A 1 165 ? -8.652 -4.159 12.481 1.00 91.62 165 ARG A N 1
ATOM 1336 C CA . ARG A 1 165 ? -9.132 -2.772 12.609 1.00 91.62 165 ARG A CA 1
ATOM 1337 C C . ARG A 1 165 ? -8.952 -1.959 11.345 1.00 91.62 165 ARG A C 1
ATOM 1339 O O . ARG A 1 165 ? -9.844 -1.196 11.006 1.00 91.62 165 ARG A O 1
ATOM 1346 N N . VAL A 1 166 ? -7.812 -2.093 10.676 1.00 94.50 166 VAL A N 1
ATOM 1347 C CA . VAL A 1 166 ? -7.500 -1.321 9.467 1.00 94.50 166 VAL A CA 1
ATOM 1348 C C . VAL A 1 166 ? -7.061 -2.265 8.364 1.00 94.50 166 VAL A C 1
ATOM 1350 O O . VAL A 1 166 ? -6.222 -3.133 8.598 1.00 94.50 166 VAL A O 1
ATOM 1353 N N . VAL A 1 167 ? -7.575 -2.062 7.156 1.00 96.44 167 VAL A N 1
ATOM 1354 C CA . VAL A 1 167 ? -7.030 -2.683 5.948 1.00 96.44 167 VAL A CA 1
ATOM 1355 C C . VAL A 1 167 ? -6.437 -1.595 5.066 1.00 96.44 167 VAL A C 1
ATOM 1357 O O . VAL A 1 167 ? -7.037 -0.536 4.881 1.00 96.44 167 VAL A O 1
ATOM 1360 N N . ALA A 1 168 ? -5.240 -1.838 4.547 1.00 97.81 168 ALA A N 1
ATOM 1361 C CA . ALA A 1 168 ? -4.502 -0.904 3.713 1.00 97.81 168 ALA A CA 1
ATOM 1362 C C . ALA A 1 168 ? -3.925 -1.596 2.470 1.00 97.81 168 ALA A C 1
ATOM 1364 O O . ALA A 1 168 ? -3.814 -2.819 2.433 1.00 97.81 168 ALA A O 1
ATOM 1365 N N . TYR A 1 169 ? -3.533 -0.815 1.468 1.00 98.31 169 TYR A N 1
ATOM 1366 C CA . TYR A 1 169 ? -2.818 -1.277 0.279 1.00 98.31 169 TYR A CA 1
ATOM 1367 C C . TYR A 1 169 ? -1.419 -0.670 0.225 1.00 98.31 169 TYR A C 1
ATOM 1369 O O . TYR A 1 169 ? -1.260 0.534 0.425 1.00 98.31 169 TYR A O 1
ATOM 1377 N N . ASP A 1 170 ? -0.399 -1.474 -0.056 1.00 98.00 170 ASP A N 1
ATOM 1378 C CA . ASP A 1 170 ? 0.972 -0.982 -0.208 1.00 98.00 170 ASP A CA 1
ATOM 1379 C C . ASP A 1 170 ? 1.230 -0.482 -1.623 1.00 98.00 170 ASP A C 1
ATOM 1381 O O . ASP A 1 170 ? 1.351 -1.258 -2.577 1.00 98.00 170 ASP A O 1
ATOM 1385 N N . VAL A 1 171 ? 1.387 0.832 -1.720 1.00 98.19 171 VAL A N 1
ATOM 1386 C CA . VAL A 1 171 ? 1.487 1.587 -2.971 1.00 98.19 171 VAL A CA 1
ATOM 1387 C C . VAL A 1 171 ? 2.932 1.959 -3.310 1.00 98.19 171 VAL A C 1
ATOM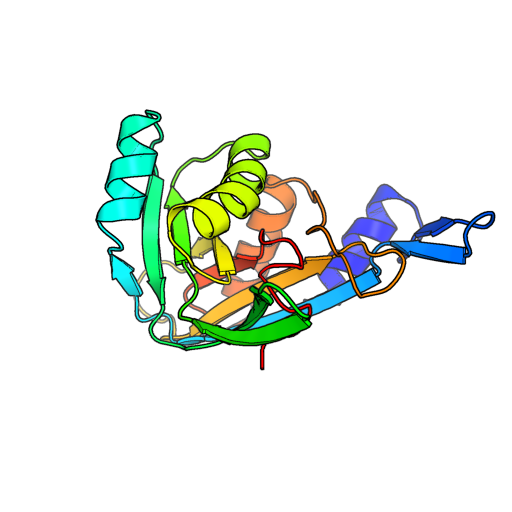 1389 O O . VAL A 1 171 ? 3.185 2.789 -4.181 1.00 98.19 171 VAL A O 1
ATOM 1392 N N . THR A 1 172 ? 3.907 1.353 -2.632 1.00 97.50 172 THR A N 1
ATOM 1393 C CA . THR A 1 172 ? 5.328 1.697 -2.791 1.00 97.50 172 THR A CA 1
ATOM 1394 C C . THR A 1 172 ? 5.988 0.861 -3.882 1.00 97.50 172 THR A C 1
ATOM 1396 O O . THR A 1 172 ? 5.865 -0.359 -3.840 1.00 97.50 172 THR A O 1
ATOM 1399 N N . PRO A 1 173 ? 6.750 1.413 -4.831 1.00 96.75 173 PRO A N 1
ATOM 1400 C CA . PRO A 1 173 ? 7.576 0.587 -5.709 1.00 96.75 173 PRO A CA 1
ATOM 1401 C C . PRO A 1 173 ? 8.758 -0.058 -4.976 1.00 96.75 173 PRO A C 1
ATOM 1403 O O . PRO A 1 173 ? 9.155 0.353 -3.881 1.00 96.75 173 PRO A O 1
ATOM 1406 N N . LYS A 1 174 ? 9.350 -1.066 -5.612 1.00 94.88 174 LYS A N 1
ATOM 1407 C CA . LYS A 1 174 ? 10.698 -1.547 -5.306 1.00 94.88 174 LYS A CA 1
ATOM 1408 C C . LYS A 1 174 ? 11.662 -1.006 -6.369 1.00 94.88 174 LYS A C 1
ATOM 1410 O O . LYS A 1 174 ? 11.420 -1.292 -7.544 1.00 94.88 174 LYS A O 1
ATOM 1415 N N . PRO A 1 175 ? 12.757 -0.322 -5.985 1.00 92.94 175 PRO A N 1
ATOM 1416 C CA . PRO A 1 175 ? 13.006 0.323 -4.681 1.00 92.94 175 PRO A CA 1
ATOM 1417 C C . PRO A 1 175 ? 12.042 1.515 -4.431 1.00 92.94 175 PRO A C 1
ATOM 1419 O O . PRO A 1 175 ? 11.406 1.974 -5.379 1.00 92.94 175 PRO A O 1
ATOM 1422 N N . PRO A 1 176 ? 11.907 2.034 -3.188 1.00 91.56 176 PRO A N 1
ATOM 1423 C CA . PRO A 1 176 ? 12.716 1.737 -2.003 1.00 91.56 176 PRO A CA 1
ATOM 1424 C C . PRO A 1 176 ? 12.156 0.642 -1.088 1.00 91.56 176 PRO A C 1
ATOM 1426 O O . PRO A 1 176 ? 12.758 0.328 -0.060 1.00 91.56 176 PRO A O 1
ATOM 1429 N N . ALA A 1 177 ? 11.019 0.037 -1.426 1.00 91.44 177 ALA A N 1
ATOM 1430 C CA . ALA A 1 177 ? 10.532 -1.131 -0.700 1.00 91.44 177 ALA A CA 1
ATOM 1431 C C . ALA A 1 177 ? 11.295 -2.405 -1.111 1.00 91.44 177 ALA A C 1
ATOM 1433 O O . ALA A 1 177 ? 11.934 -2.471 -2.162 1.00 91.44 177 ALA A O 1
ATOM 1434 N N . THR A 1 178 ? 11.203 -3.453 -0.299 1.00 90.56 178 THR A N 1
ATOM 1435 C CA . THR A 1 178 ? 11.339 -4.844 -0.760 1.00 90.56 178 THR A CA 1
ATOM 1436 C C . THR A 1 178 ? 9.989 -5.331 -1.307 1.00 90.56 178 THR A C 1
ATOM 1438 O O . THR A 1 178 ? 8.976 -4.646 -1.160 1.00 90.56 178 THR A O 1
ATOM 1441 N N . ILE A 1 179 ? 9.945 -6.504 -1.959 1.00 88.38 179 ILE A N 1
ATOM 1442 C CA . ILE A 1 179 ? 8.644 -7.100 -2.313 1.00 88.38 179 ILE A CA 1
ATOM 1443 C C . ILE A 1 179 ? 7.947 -7.531 -1.018 1.00 88.38 179 ILE A C 1
ATOM 1445 O O . ILE A 1 179 ? 6.922 -6.946 -0.684 1.00 88.38 179 ILE A O 1
ATOM 1449 N N . GLU A 1 180 ? 8.572 -8.431 -0.255 1.00 89.06 180 GLU A N 1
ATOM 1450 C CA . GLU A 1 180 ? 8.096 -8.944 1.040 1.00 89.06 180 GLU A CA 1
ATOM 1451 C C . GLU A 1 180 ? 8.287 -7.976 2.204 1.00 89.06 180 GLU A C 1
ATOM 1453 O O . GLU A 1 180 ? 9.230 -7.183 2.181 1.00 89.06 180 GLU A O 1
ATOM 1458 N N . TYR A 1 181 ? 7.442 -8.077 3.236 1.00 82.50 181 TYR A N 1
ATOM 1459 C CA . TYR A 1 181 ? 7.732 -7.510 4.558 1.00 82.50 181 TYR A CA 1
ATOM 1460 C C . TYR A 1 181 ? 8.607 -8.502 5.341 1.00 82.50 181 TYR A C 1
ATOM 1462 O O . TYR A 1 181 ? 8.142 -9.587 5.671 1.00 82.50 181 TYR A O 1
ATOM 1470 N N . GLU A 1 182 ? 9.854 -8.136 5.639 1.00 69.44 182 GLU A N 1
ATOM 1471 C CA . GLU A 1 182 ? 10.674 -8.797 6.677 1.00 69.44 182 GLU A CA 1
ATOM 1472 C C . GLU A 1 182 ? 10.758 -7.917 7.928 1.00 69.44 182 GLU A C 1
ATOM 1474 O O . GLU A 1 182 ? 10.828 -6.670 7.744 1.00 69.44 182 GLU A O 1
#

InterPro domains:
  IPR001674 GMP synthase, C-terminal [PF00958] (125-181)

Radius of gyration: 16.19 Å; chains: 1; bounding box: 45×38×46 Å

Foldseek 3Di:
DLCLCQVVCCVPPVGSWDADPVQRFIPQPDKDKDKAQLDWAWPVVVQVVCVVVVHFKTKTWGPDWWWWWDDDVPDIDIDTFTEIEMDDDDDLVRQLVCLEVCCVPVVGFWYKYWLDFDDDDQADRMEMEIFTWGDSPQQKIFTDSDPSVSQSVVQVVPVVVDSHGIYIYISHIHVGGHRDTD

Secondary structure (DSSP, 8-state):
-HHHHHHHHHHHHSSSSEE-TTT--EESSEEEEEEEE--EEE-HHHHHHHHHTT-EEEEEEESS-EEEEEEETTEEEEEEEPPEEEEEE--HHHHHHHHHHHHHHH--S-EEEEEEEPPTTS--SEEEEEEEEEESSSSSEEEP---HHHHHHHHHHHHHHSS-SEEEEE-PPBTTB-SS--

Organism: NCBI:txid1698277

pLDDT: mean 90.14, std 10.26, range [49.59, 98.5]

Sequence (182 aa):
MEKFVERYFQENYGKTVLWDETTGFRTPFQYFAGTFDGVKKERKKVSEYLRGLGLKAKAFTLENKVTGVMEEDGGRKRSYSSPVLLEGGLEQEMVFFLGKKIPELFKTSRVLFKLSEAREHESSKWLVSIRAVSSKDASYADPLQIPLEELERWGDEIIAKTNTRVVAYDVTPKPPATIEYE